Protein AF-X1TUK0-F1 (afdb_monomer_lite)

Structure (mmCIF, N/CA/C/O backbone):
data_AF-X1TUK0-F1
#
_entry.id   AF-X1TUK0-F1
#
loop_
_atom_site.group_PDB
_atom_site.id
_atom_site.type_symbol
_atom_site.label_atom_id
_atom_site.label_alt_id
_atom_site.label_comp_id
_atom_site.label_asym_id
_atom_site.label_entity_id
_atom_site.label_seq_id
_atom_site.pdbx_PDB_ins_code
_atom_site.Cartn_x
_atom_site.Cartn_y
_atom_site.Cartn_z
_atom_site.occupancy
_atom_site.B_iso_or_equiv
_atom_site.auth_seq_id
_atom_site.auth_comp_id
_atom_site.auth_asym_id
_atom_site.auth_atom_id
_atom_site.pdbx_PDB_model_num
ATOM 1 N N . MET A 1 1 ? 1.455 -8.531 -1.823 1.00 64.25 1 MET A N 1
ATOM 2 C CA . MET A 1 1 ? 1.957 -8.152 -0.478 1.00 64.25 1 MET A CA 1
ATOM 3 C C . MET A 1 1 ? 1.129 -7.025 0.136 1.00 64.25 1 MET A C 1
ATOM 5 O O . MET A 1 1 ? 0.635 -7.210 1.237 1.00 64.25 1 MET A O 1
ATOM 9 N N . ILE A 1 2 ? 0.909 -5.907 -0.574 1.00 74.25 2 ILE A N 1
ATOM 10 C CA . ILE A 1 2 ? 0.074 -4.784 -0.094 1.00 74.25 2 ILE A CA 1
ATOM 11 C C . ILE A 1 2 ? -1.385 -5.204 0.172 1.00 74.25 2 ILE A C 1
ATOM 13 O O . ILE A 1 2 ? -1.965 -4.817 1.179 1.00 74.25 2 ILE A O 1
ATOM 17 N N . GLU A 1 3 ? -1.948 -6.078 -0.665 1.00 79.56 3 GLU A N 1
ATOM 18 C CA . GLU A 1 3 ? -3.325 -6.585 -0.525 1.00 79.56 3 GLU A CA 1
ATOM 19 C C . GLU A 1 3 ? -3.571 -7.439 0.733 1.00 79.56 3 GLU A C 1
ATOM 21 O O . GLU A 1 3 ? -4.713 -7.620 1.150 1.00 79.56 3 GLU A O 1
ATOM 26 N N . GLU A 1 4 ? -2.515 -7.968 1.360 1.00 86.50 4 GLU A N 1
ATOM 27 C CA . GLU A 1 4 ? -2.638 -8.756 2.592 1.00 86.50 4 GLU A CA 1
ATOM 28 C C . GLU A 1 4 ? -2.616 -7.892 3.855 1.00 86.50 4 GLU A C 1
ATOM 30 O O . GLU A 1 4 ? -2.945 -8.390 4.933 1.00 86.50 4 GLU A O 1
ATOM 35 N N . ILE A 1 5 ? -2.238 -6.611 3.744 1.00 88.69 5 ILE A N 1
ATOM 36 C CA . ILE A 1 5 ? -2.089 -5.710 4.894 1.00 88.69 5 ILE A CA 1
ATOM 37 C C . ILE A 1 5 ? -3.389 -5.639 5.709 1.00 88.69 5 ILE A C 1
ATOM 39 O O . ILE A 1 5 ? -3.316 -5.847 6.924 1.00 88.69 5 ILE A O 1
ATOM 43 N N . PRO A 1 6 ? -4.582 -5.428 5.112 1.00 90.62 6 PRO A N 1
ATOM 44 C CA . PRO A 1 6 ? -5.822 -5.410 5.881 1.00 90.62 6 PRO A CA 1
ATOM 45 C C . PRO A 1 6 ? -6.122 -6.743 6.569 1.00 90.62 6 PRO A C 1
ATOM 47 O O . PRO A 1 6 ? -6.513 -6.744 7.731 1.00 90.62 6 PRO A O 1
ATOM 50 N N . LYS A 1 7 ? -5.886 -7.880 5.899 1.00 90.38 7 LYS A N 1
ATOM 51 C CA . LYS A 1 7 ? -6.141 -9.214 6.473 1.00 90.38 7 LYS A CA 1
ATOM 52 C C . LYS A 1 7 ? -5.277 -9.469 7.707 1.00 90.38 7 LYS A C 1
ATOM 54 O O . LYS A 1 7 ? -5.806 -9.766 8.772 1.00 90.38 7 LYS A O 1
ATOM 59 N N . LYS A 1 8 ? -3.964 -9.243 7.594 1.00 89.81 8 LYS A N 1
ATOM 60 C CA . LYS A 1 8 ? -3.032 -9.386 8.726 1.00 89.81 8 LYS A CA 1
ATOM 61 C C . LYS A 1 8 ? -3.329 -8.393 9.840 1.00 89.81 8 LYS A C 1
ATOM 63 O O . LYS A 1 8 ? -3.180 -8.722 11.008 1.00 89.81 8 LYS A O 1
ATOM 68 N N . THR A 1 9 ? -3.769 -7.184 9.493 1.00 88.88 9 THR A N 1
ATOM 69 C CA . THR A 1 9 ? -4.190 -6.192 10.491 1.00 88.88 9 THR A CA 1
ATOM 70 C C . THR A 1 9 ? -5.389 -6.704 11.281 1.00 88.88 9 THR A C 1
ATOM 72 O O . THR A 1 9 ? -5.371 -6.622 12.505 1.00 88.88 9 THR A O 1
ATOM 75 N N . VAL A 1 10 ? -6.399 -7.264 10.608 1.00 90.75 10 VAL A N 1
ATOM 76 C CA . VAL A 1 10 ? -7.576 -7.856 11.260 1.00 90.75 10 VAL A CA 1
ATOM 77 C C . VAL A 1 10 ? -7.173 -8.976 12.214 1.00 90.75 10 VAL A C 1
ATOM 79 O O . VAL A 1 10 ? -7.577 -8.950 13.371 1.00 90.75 10 VAL A O 1
ATOM 82 N N . GLU A 1 11 ? -6.309 -9.890 11.770 1.00 89.69 11 GLU A N 1
ATOM 83 C CA . GLU A 1 11 ? -5.800 -10.996 12.594 1.00 89.69 11 GLU A CA 1
ATOM 84 C C . GLU A 1 11 ? -5.007 -10.509 13.818 1.00 89.69 11 GLU A C 1
ATOM 86 O O . GLU A 1 11 ? -5.214 -10.995 14.926 1.00 89.69 11 GLU A O 1
ATOM 91 N N . LEU A 1 12 ? -4.121 -9.524 13.639 1.00 88.06 12 LEU A N 1
ATOM 92 C CA . LEU A 1 12 ? -3.269 -8.992 14.710 1.00 88.06 12 LEU A CA 1
ATOM 93 C C . LEU A 1 12 ? -4.029 -8.148 15.737 1.00 88.06 12 LEU A C 1
ATOM 95 O O . LEU A 1 12 ? -3.571 -8.003 16.868 1.00 88.06 12 LEU A O 1
ATOM 99 N N . THR A 1 13 ? -5.146 -7.544 15.335 1.00 86.62 13 THR A N 1
ATOM 100 C CA . THR A 1 13 ? -5.918 -6.617 16.178 1.00 86.62 13 THR A CA 1
ATOM 101 C C . THR A 1 13 ? -7.245 -7.193 16.669 1.00 86.62 13 THR A C 1
ATOM 103 O O . THR A 1 13 ? -7.957 -6.480 17.371 1.00 86.62 13 THR A O 1
ATOM 106 N N . ASP A 1 14 ? -7.586 -8.434 16.290 1.00 88.25 14 ASP A N 1
ATOM 107 C CA . ASP A 1 14 ? -8.913 -9.055 16.479 1.00 88.25 14 ASP A CA 1
ATOM 108 C C . ASP A 1 14 ? -10.060 -8.075 16.160 1.00 88.25 14 ASP A C 1
ATOM 110 O O . ASP A 1 14 ? -11.014 -7.894 16.918 1.00 88.25 14 ASP A O 1
ATOM 114 N N . SER A 1 15 ? -9.931 -7.352 15.045 1.00 89.62 15 SER A N 1
ATOM 115 C CA . SER A 1 15 ? -10.868 -6.296 14.655 1.00 89.62 15 SER A CA 1
ATOM 116 C C . SER A 1 15 ? -11.964 -6.812 13.717 1.00 89.62 15 SER A C 1
ATOM 118 O O . SER A 1 15 ? -11.873 -7.901 13.159 1.00 89.62 15 SER A O 1
ATOM 120 N N . ARG A 1 16 ? -13.045 -6.040 13.535 1.00 90.19 16 ARG A N 1
ATOM 121 C CA . ARG A 1 16 ? -14.141 -6.413 12.617 1.00 90.19 16 ARG A CA 1
ATOM 122 C C . ARG A 1 16 ? -13.742 -6.257 11.148 1.00 90.19 16 ARG A C 1
ATOM 124 O O . ARG A 1 16 ? -14.330 -6.890 10.278 1.00 90.19 16 ARG A O 1
ATOM 131 N N . GLY A 1 17 ? -12.770 -5.397 10.861 1.00 91.00 17 GLY A N 1
ATOM 132 C CA . GLY A 1 17 ? -12.303 -5.155 9.504 1.00 91.00 17 GLY A CA 1
ATOM 133 C C . GLY A 1 17 ? -11.189 -4.122 9.429 1.00 91.00 17 GLY A C 1
ATOM 134 O O . GLY A 1 17 ? -10.911 -3.409 10.392 1.00 91.00 17 GLY A O 1
ATOM 135 N N . ALA A 1 18 ? -10.552 -4.027 8.269 1.00 90.62 18 ALA A N 1
ATOM 136 C CA . ALA A 1 18 ? -9.508 -3.052 7.994 1.00 90.62 18 ALA A CA 1
ATOM 137 C C . ALA A 1 18 ? -9.572 -2.576 6.540 1.00 90.62 18 ALA A C 1
ATOM 139 O O . ALA A 1 18 ? -9.986 -3.305 5.637 1.00 90.62 18 ALA A O 1
ATOM 140 N N . ILE A 1 19 ? -9.154 -1.334 6.319 1.00 91.00 19 ILE A N 1
ATOM 141 C CA . ILE A 1 19 ? -9.185 -0.645 5.030 1.00 91.00 19 ILE A CA 1
ATOM 142 C C . ILE A 1 19 ? -7.837 0.044 4.857 1.00 91.00 19 ILE A C 1
ATOM 144 O O . ILE A 1 19 ? -7.438 0.854 5.696 1.00 91.00 19 ILE A O 1
ATOM 148 N N . LEU A 1 20 ? -7.146 -0.261 3.763 1.00 91.12 20 LEU A N 1
ATOM 149 C CA . LEU A 1 20 ? -5.922 0.422 3.375 1.00 91.12 20 LEU A CA 1
ATOM 150 C C . LEU A 1 20 ? -6.241 1.471 2.313 1.00 91.12 20 LEU A C 1
ATOM 152 O O . LEU A 1 20 ? -6.696 1.139 1.217 1.00 91.12 20 LEU A O 1
ATOM 156 N N . ILE A 1 21 ? -5.966 2.727 2.642 1.00 89.75 21 ILE A N 1
ATOM 157 C CA . ILE A 1 21 ? -6.147 3.880 1.767 1.00 89.75 21 ILE A CA 1
ATOM 158 C C . ILE A 1 21 ? -4.763 4.410 1.419 1.00 89.75 21 ILE A C 1
ATOM 160 O O . ILE A 1 21 ? -3.996 4.720 2.329 1.00 89.75 21 ILE A O 1
ATOM 164 N N . LEU A 1 22 ? -4.446 4.537 0.133 1.00 89.38 22 LEU A N 1
ATOM 165 C CA . LEU A 1 22 ? -3.146 5.025 -0.333 1.00 89.38 22 LEU A CA 1
ATOM 166 C C . LEU A 1 22 ? -3.306 6.258 -1.223 1.00 89.38 22 LEU A C 1
ATOM 168 O O . LEU A 1 22 ? -4.340 6.441 -1.868 1.00 89.38 22 LEU A O 1
ATOM 172 N N . LYS A 1 23 ? -2.278 7.108 -1.222 1.00 87.19 23 LYS A N 1
ATOM 173 C CA . LYS A 1 23 ? -2.150 8.254 -2.124 1.00 87.19 23 LYS A CA 1
ATOM 174 C C . LYS A 1 23 ? -1.805 7.768 -3.536 1.00 87.19 23 LYS A C 1
ATOM 176 O O . LYS A 1 23 ? -0.939 6.911 -3.707 1.00 87.19 23 LYS A O 1
ATOM 181 N N . GLU A 1 24 ? -2.459 8.321 -4.551 1.00 82.81 24 GLU A N 1
ATOM 182 C CA . GLU A 1 24 ? -2.158 8.018 -5.952 1.00 82.81 24 GLU A CA 1
ATOM 183 C C . GLU A 1 24 ? -0.987 8.867 -6.459 1.00 82.81 24 GLU A C 1
ATOM 185 O O . GLU A 1 24 ? -1.160 10.026 -6.857 1.00 82.81 24 GLU A O 1
ATOM 190 N N . GLY A 1 25 ? 0.209 8.273 -6.473 1.00 76.06 25 GLY A N 1
ATOM 191 C CA . GLY A 1 25 ? 1.429 8.934 -6.941 1.00 76.06 25 GLY A CA 1
ATOM 192 C C . GLY A 1 25 ? 1.659 10.272 -6.234 1.00 76.06 25 GLY A C 1
ATOM 193 O O . GLY A 1 25 ? 1.481 10.388 -5.024 1.00 76.06 25 GLY A O 1
ATOM 194 N N . ASP A 1 26 ? 2.000 11.305 -7.004 1.00 72.94 26 ASP A N 1
ATOM 195 C CA . ASP A 1 26 ? 2.227 12.651 -6.461 1.00 72.94 26 ASP A CA 1
ATOM 196 C C . ASP A 1 26 ? 0.931 13.483 -6.343 1.00 72.94 26 ASP A C 1
ATOM 198 O O . ASP A 1 26 ? 0.965 14.643 -5.929 1.00 72.94 26 ASP A O 1
ATOM 202 N N . SER A 1 27 ? -0.232 12.915 -6.687 1.00 74.31 27 SER A N 1
ATOM 203 C CA . SER A 1 27 ? -1.515 13.625 -6.663 1.00 74.31 27 SER A CA 1
ATOM 204 C C . SER A 1 27 ? -2.167 13.600 -5.280 1.00 74.31 27 SER A C 1
ATOM 206 O O . SER A 1 27 ? -2.081 12.608 -4.570 1.00 74.31 27 SER A O 1
ATOM 208 N N . GLU A 1 28 ? -2.903 14.648 -4.901 1.00 73.81 28 GLU A N 1
ATOM 209 C CA . GLU A 1 28 ? -3.694 14.708 -3.650 1.00 73.81 28 GLU A CA 1
ATOM 210 C C . GLU A 1 28 ? -4.964 13.824 -3.685 1.00 73.81 28 GLU A C 1
ATOM 212 O O . GLU A 1 28 ? -5.987 14.133 -3.071 1.00 73.81 28 GLU A O 1
ATOM 217 N N . LYS A 1 29 ? -4.933 12.730 -4.450 1.00 81.94 29 LYS A N 1
ATOM 218 C CA . LYS A 1 29 ? -6.021 11.759 -4.548 1.00 81.94 29 LYS A CA 1
ATOM 219 C C . LYS A 1 29 ? -5.693 10.543 -3.704 1.00 81.94 29 LYS A C 1
ATOM 221 O O . LYS A 1 29 ? -4.570 10.051 -3.718 1.00 81.94 29 LYS A O 1
ATOM 226 N N . TYR A 1 30 ? -6.704 10.052 -3.003 1.00 85.12 30 TYR A N 1
ATOM 227 C CA . TYR A 1 30 ? -6.613 8.857 -2.184 1.00 85.12 30 TYR A CA 1
ATOM 228 C C . TYR A 1 30 ? -7.628 7.836 -2.671 1.00 85.12 30 TYR A C 1
ATOM 230 O O . TYR A 1 30 ? -8.785 8.185 -2.920 1.00 85.12 30 TYR A O 1
ATOM 238 N N . THR A 1 31 ? -7.209 6.583 -2.772 1.00 88.25 31 THR A N 1
ATOM 239 C CA . THR A 1 31 ? -8.075 5.473 -3.168 1.00 88.25 31 THR A CA 1
ATOM 240 C C . THR A 1 31 ? -7.960 4.328 -2.184 1.00 88.25 31 THR A C 1
ATOM 242 O O . THR A 1 31 ? -6.949 4.147 -1.495 1.00 88.25 31 THR A O 1
ATOM 245 N N . ILE A 1 32 ? -9.040 3.561 -2.079 1.00 87.69 32 ILE A N 1
ATOM 246 C CA . ILE A 1 32 ? -9.030 2.323 -1.312 1.00 87.69 32 ILE A CA 1
ATOM 247 C C . ILE A 1 32 ? -8.240 1.297 -2.111 1.00 87.69 32 ILE A C 1
ATOM 249 O O . ILE A 1 32 ? -8.659 0.882 -3.187 1.00 87.69 32 ILE A O 1
ATOM 253 N N . HIS A 1 33 ? -7.098 0.879 -1.584 1.00 88.44 33 HIS A N 1
ATOM 254 C CA . HIS A 1 33 ? -6.251 -0.093 -2.262 1.00 88.44 33 HIS A CA 1
ATOM 255 C C . HIS A 1 33 ? -6.644 -1.529 -1.902 1.00 88.44 33 HIS A C 1
ATOM 257 O O . HIS A 1 33 ? -6.555 -2.431 -2.729 1.00 88.44 33 HIS A O 1
ATOM 263 N N . SER A 1 34 ? -7.039 -1.778 -0.652 1.00 90.06 34 SER A N 1
ATOM 264 C CA . SER A 1 34 ? -7.467 -3.110 -0.211 1.00 90.06 34 SER A CA 1
ATOM 265 C C . SER A 1 34 ? -8.313 -3.048 1.056 1.00 90.06 34 SER A C 1
ATOM 267 O O . SER A 1 34 ? -8.240 -2.089 1.829 1.00 90.06 34 SER A O 1
ATOM 269 N N . THR A 1 35 ? -9.120 -4.086 1.264 1.00 91.25 35 THR A N 1
ATOM 270 C CA . THR A 1 35 ? -10.063 -4.200 2.380 1.00 91.25 35 THR A CA 1
ATOM 271 C C . THR A 1 35 ? -10.083 -5.625 2.938 1.00 91.25 35 THR A C 1
ATOM 273 O O . THR A 1 35 ? -9.739 -6.585 2.244 1.00 91.25 35 THR A O 1
ATOM 276 N N . ALA A 1 36 ? -10.458 -5.774 4.208 1.00 92.31 36 ALA A N 1
ATOM 277 C CA . ALA A 1 36 ? -10.720 -7.063 4.846 1.00 92.31 36 ALA A CA 1
ATOM 278 C C . ALA A 1 36 ? -11.802 -6.931 5.927 1.00 92.31 36 ALA A C 1
ATOM 280 O O . ALA A 1 36 ? -11.894 -5.892 6.581 1.00 92.31 36 ALA A O 1
ATOM 281 N N . GLY A 1 37 ? -12.570 -8.001 6.145 1.00 88.81 37 GLY A N 1
ATOM 282 C CA . GLY A 1 37 ? -13.636 -8.057 7.152 1.00 88.81 37 GLY A CA 1
ATOM 283 C C . GLY A 1 37 ? -14.925 -7.339 6.738 1.00 88.81 37 GLY A C 1
ATOM 284 O O . GLY A 1 37 ? -15.190 -7.159 5.549 1.00 88.81 37 GLY A O 1
ATOM 285 N N . ASP A 1 38 ? -15.714 -6.924 7.728 1.00 85.81 38 ASP A N 1
ATOM 286 C CA . ASP A 1 38 ? -17.069 -6.372 7.564 1.00 85.81 38 ASP A CA 1
ATOM 287 C C . ASP A 1 38 ? -17.055 -4.874 7.216 1.00 85.81 38 ASP A C 1
ATOM 289 O O . ASP A 1 38 ? -17.610 -4.027 7.921 1.00 85.81 38 ASP A O 1
ATOM 293 N N . VAL A 1 39 ? -16.378 -4.521 6.125 1.00 83.50 39 VAL A N 1
ATOM 294 C CA . VAL A 1 39 ? -16.242 -3.136 5.660 1.00 83.50 39 VAL A CA 1
ATOM 295 C C . VAL A 1 39 ? -17.050 -2.910 4.384 1.00 83.50 39 VAL A C 1
ATOM 297 O O . VAL A 1 39 ? -16.902 -3.621 3.396 1.00 83.50 39 VAL A O 1
ATOM 300 N N . ALA A 1 40 ? -17.918 -1.897 4.398 1.00 81.12 40 ALA A N 1
ATOM 301 C CA . ALA A 1 40 ? -18.845 -1.580 3.305 1.00 81.12 40 ALA A CA 1
ATOM 302 C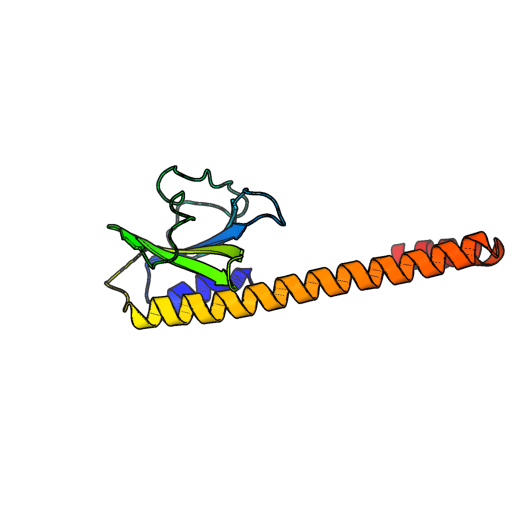 C . ALA A 1 40 ? -18.208 -0.685 2.223 1.00 81.12 40 ALA A C 1
ATOM 304 O O . ALA A 1 40 ? -18.797 0.312 1.807 1.00 81.12 40 ALA A O 1
ATOM 305 N N . VAL A 1 41 ? -16.975 -0.998 1.826 1.00 82.38 41 VAL A N 1
ATOM 306 C CA . VAL A 1 41 ? -16.207 -0.256 0.819 1.00 82.38 41 VAL A CA 1
ATOM 307 C C . VAL A 1 41 ? -15.379 -1.212 -0.033 1.00 82.38 41 VAL A C 1
ATOM 309 O O . VAL A 1 41 ? -14.986 -2.282 0.442 1.00 82.38 41 VAL A O 1
ATOM 312 N N . PHE A 1 42 ? -15.092 -0.826 -1.276 1.00 82.88 42 PHE A N 1
ATOM 313 C CA . PHE A 1 42 ? -14.429 -1.691 -2.247 1.00 82.88 42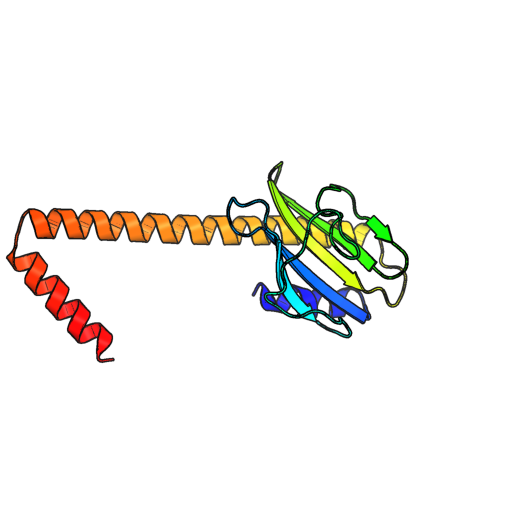 PHE A CA 1
ATOM 314 C C . PHE A 1 42 ? -13.094 -1.107 -2.732 1.00 82.88 42 PHE A C 1
ATOM 316 O O . PHE A 1 42 ? -12.929 0.114 -2.800 1.00 82.88 42 PHE A O 1
ATOM 323 N N . PRO A 1 43 ? -12.114 -1.965 -3.078 1.00 85.75 43 PRO A N 1
ATOM 324 C CA . PRO A 1 43 ? -10.899 -1.520 -3.747 1.00 85.75 43 PRO A CA 1
ATOM 325 C C . PRO A 1 43 ? -11.215 -0.724 -5.022 1.00 85.75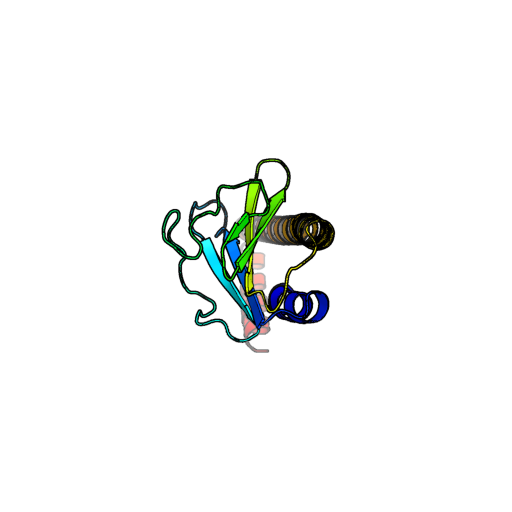 43 PRO A C 1
ATOM 327 O O . PRO A 1 43 ? -12.044 -1.142 -5.828 1.00 85.75 43 PRO A O 1
ATOM 330 N N . GLY A 1 44 ? -10.543 0.411 -5.201 1.00 82.94 44 GLY A N 1
ATOM 331 C CA . GLY A 1 44 ? -10.764 1.355 -6.299 1.00 82.94 44 GLY A CA 1
ATOM 332 C C . GLY A 1 44 ? -11.714 2.510 -5.968 1.00 82.94 44 GLY A C 1
ATOM 333 O O . GLY A 1 44 ? -11.746 3.486 -6.717 1.00 82.94 44 GLY A O 1
ATOM 334 N N . ASP A 1 45 ? -12.440 2.458 -4.846 1.00 82.88 45 ASP A N 1
ATOM 335 C CA . ASP A 1 45 ? -13.309 3.566 -4.444 1.00 82.88 45 ASP A CA 1
ATOM 336 C C . ASP A 1 45 ? -12.474 4.827 -4.120 1.00 82.88 45 ASP A C 1
ATOM 338 O O . ASP A 1 45 ? -11.508 4.757 -3.343 1.00 82.88 45 ASP A O 1
ATOM 342 N N . PRO A 1 46 ? -12.826 6.002 -4.680 1.00 80.69 46 PRO A N 1
ATOM 343 C CA . PRO A 1 46 ? -12.128 7.247 -4.398 1.00 80.69 46 PRO A CA 1
ATOM 344 C C . PRO A 1 46 ? -12.522 7.813 -3.031 1.00 80.69 46 PRO A C 1
ATOM 346 O O . PRO A 1 46 ? -13.699 7.892 -2.673 1.00 80.69 46 PRO A O 1
ATOM 349 N N . ILE A 1 47 ? -11.535 8.307 -2.288 1.00 77.12 47 ILE A N 1
ATOM 350 C CA . ILE A 1 47 ? -11.736 8.967 -0.999 1.00 77.12 47 ILE A CA 1
ATOM 351 C C . ILE A 1 47 ? -11.648 10.480 -1.198 1.00 77.12 47 ILE A C 1
ATOM 353 O O . ILE A 1 47 ? -10.632 11.020 -1.631 1.00 77.12 47 ILE A O 1
ATOM 357 N N . THR A 1 48 ? -12.717 11.196 -0.841 1.00 66.25 48 THR A N 1
ATOM 358 C CA . THR A 1 48 ? -12.687 12.664 -0.798 1.00 66.25 48 THR A CA 1
ATOM 359 C C . THR A 1 48 ? -12.150 13.135 0.554 1.00 66.25 48 THR A C 1
ATOM 361 O O . THR A 1 48 ? -12.740 12.854 1.602 1.00 66.25 48 THR A O 1
ATOM 364 N N . ILE A 1 49 ? -11.049 13.887 0.532 1.00 62.06 49 ILE A N 1
ATOM 365 C CA . ILE A 1 49 ? -10.477 14.535 1.719 1.00 62.06 49 ILE A CA 1
ATOM 366 C C . ILE A 1 49 ? -11.555 15.427 2.371 1.00 62.06 49 ILE A C 1
ATOM 368 O O . ILE A 1 49 ? -12.343 16.075 1.686 1.00 62.06 49 ILE A O 1
ATOM 372 N N . ASN A 1 50 ? -11.621 15.434 3.702 1.00 59.53 50 ASN A N 1
ATOM 373 C CA . ASN A 1 50 ? -12.604 16.127 4.548 1.00 59.53 50 ASN A CA 1
ATOM 374 C C . ASN A 1 50 ? -14.058 15.611 4.510 1.00 59.53 50 ASN A C 1
ATOM 376 O O . ASN A 1 50 ? -14.925 16.206 5.154 1.00 59.53 50 ASN A O 1
ATOM 380 N N . LYS A 1 51 ? -14.349 14.480 3.852 1.00 57.31 51 LYS A N 1
ATOM 381 C CA . LYS A 1 51 ? -15.641 13.778 3.989 1.00 57.31 51 LYS A CA 1
ATOM 382 C C . LYS A 1 51 ? -15.539 12.580 4.934 1.00 57.31 51 LYS A C 1
ATOM 384 O O . LYS A 1 51 ? -14.639 11.756 4.813 1.00 57.31 51 LYS A O 1
ATOM 389 N N . LYS A 1 52 ? -16.487 12.446 5.867 1.00 48.75 52 LYS A N 1
ATOM 390 C CA . LYS A 1 52 ? -16.642 11.216 6.667 1.00 48.75 52 LYS A CA 1
ATOM 391 C C . LYS A 1 52 ? -16.923 10.013 5.741 1.00 48.75 52 LYS A C 1
ATOM 393 O O . LYS A 1 52 ? -17.606 10.214 4.737 1.00 48.75 52 LYS A O 1
ATOM 398 N N . PRO A 1 53 ? -16.466 8.791 6.081 1.00 52.88 53 PRO A N 1
ATOM 399 C CA . PRO A 1 53 ? -15.724 8.420 7.297 1.00 52.88 53 PRO A CA 1
ATOM 400 C C . PRO A 1 53 ? -14.221 8.742 7.241 1.00 52.88 53 PRO A C 1
ATOM 402 O O . PRO A 1 53 ? -13.629 9.054 8.268 1.00 52.88 53 PRO A O 1
ATOM 405 N N . PHE A 1 54 ? -13.622 8.733 6.049 1.00 55.00 54 PHE A N 1
ATOM 406 C CA . PHE A 1 54 ? -12.174 8.558 5.871 1.00 55.00 54 PHE A CA 1
ATOM 407 C C . PHE A 1 54 ? -11.379 9.833 5.558 1.00 55.00 54 PHE A C 1
ATOM 409 O O . PHE A 1 54 ? -10.156 9.802 5.525 1.00 55.00 54 PHE A O 1
ATOM 416 N N . GLY A 1 55 ? -12.038 10.972 5.346 1.00 50.50 55 GLY A N 1
ATOM 417 C CA . GLY A 1 55 ? -11.420 12.214 4.875 1.00 50.50 55 GLY A CA 1
ATOM 418 C C . GLY A 1 55 ? -10.516 12.952 5.872 1.00 50.50 55 GLY A C 1
ATOM 419 O O . GLY A 1 55 ? -10.116 14.074 5.588 1.00 50.50 55 GLY A O 1
ATOM 420 N N . LEU A 1 56 ? -10.168 12.374 7.023 1.00 54.97 56 LEU A N 1
ATOM 421 C CA . LEU A 1 56 ? -9.289 12.992 8.034 1.00 54.97 56 LEU A CA 1
ATOM 422 C C . LEU A 1 56 ? -7.809 12.620 7.823 1.00 54.97 56 LEU A C 1
ATOM 424 O O . LEU A 1 56 ? -7.068 12.409 8.778 1.00 54.97 56 LEU A O 1
ATOM 428 N N . ILE A 1 57 ? -7.384 12.541 6.561 1.00 52.75 57 ILE A N 1
ATOM 429 C CA . ILE A 1 57 ? -6.084 12.004 6.111 1.00 52.75 57 ILE A CA 1
ATOM 430 C C . ILE A 1 57 ? -4.889 12.898 6.505 1.00 52.75 57 ILE A C 1
ATOM 432 O O . ILE A 1 57 ? -3.737 12.493 6.419 1.00 52.75 57 ILE A O 1
ATOM 436 N N . HIS A 1 58 ? -5.153 14.108 7.001 1.00 50.72 58 HIS A N 1
ATOM 437 C CA . HIS A 1 58 ? -4.118 15.075 7.371 1.00 50.72 58 HIS A CA 1
ATOM 438 C C . HIS A 1 58 ? -3.697 15.035 8.847 1.00 50.72 58 HIS A C 1
ATOM 440 O O . HIS A 1 58 ? -2.802 15.784 9.241 1.00 50.72 58 HIS A O 1
ATOM 446 N N . ASN A 1 59 ? -4.297 14.177 9.678 1.00 50.94 59 ASN A N 1
ATOM 447 C CA . ASN A 1 59 ? -3.859 14.059 11.066 1.00 50.94 59 ASN A CA 1
ATOM 448 C C . ASN A 1 59 ? -2.676 13.094 11.178 1.00 50.94 59 ASN A C 1
ATOM 450 O O . ASN A 1 59 ? -2.823 11.890 11.001 1.00 50.94 59 ASN A O 1
ATOM 454 N N . LYS A 1 60 ? -1.508 13.635 11.550 1.00 52.50 60 LYS A N 1
ATOM 455 C CA . LYS A 1 60 ? -0.286 12.877 11.883 1.00 52.50 60 LYS A CA 1
ATOM 456 C C . LYS A 1 60 ? -0.414 12.019 13.153 1.00 52.50 60 LYS A C 1
ATOM 458 O O . LYS A 1 60 ? 0.546 11.375 13.560 1.00 52.50 60 LYS A O 1
ATOM 463 N N . GLU A 1 61 ? -1.578 12.018 13.793 1.00 52.78 61 GLU A N 1
ATOM 464 C CA . GLU A 1 61 ? -1.836 11.293 15.031 1.00 52.78 61 GLU A CA 1
ATOM 465 C C . GLU A 1 61 ? -2.910 10.231 14.825 1.00 52.78 61 GLU A C 1
ATOM 467 O O . GLU A 1 61 ? -3.892 10.454 14.112 1.00 52.78 61 GLU A O 1
ATOM 472 N N . THR A 1 62 ? -2.742 9.091 15.499 1.00 55.09 62 THR A N 1
ATOM 473 C CA . THR A 1 62 ? -3.757 8.042 15.540 1.00 55.09 62 THR A CA 1
ATOM 474 C C . THR A 1 62 ? -5.056 8.603 16.111 1.00 55.09 62 THR A C 1
ATOM 476 O O . THR A 1 62 ? -5.124 8.949 17.292 1.00 55.09 62 THR A O 1
ATOM 479 N N . LEU A 1 63 ? -6.100 8.676 15.288 1.00 57.91 63 LEU A N 1
ATOM 480 C CA . LEU A 1 63 ? -7.425 9.110 15.721 1.00 57.91 63 LEU A CA 1
ATOM 481 C C . LEU A 1 63 ? -8.297 7.892 16.011 1.00 57.91 63 LEU A C 1
ATOM 483 O O . LEU A 1 63 ? -8.483 7.026 15.163 1.00 57.91 63 LEU A O 1
ATOM 487 N N . SER A 1 64 ? -8.890 7.861 17.197 1.00 54.03 64 SER A N 1
ATOM 488 C CA . SER A 1 64 ? -9.913 6.891 17.581 1.00 54.03 64 SER A CA 1
ATOM 489 C C . SER A 1 64 ? -11.269 7.602 17.532 1.00 54.03 64 SER A C 1
ATOM 491 O O . SER A 1 64 ? -11.521 8.484 18.350 1.00 54.03 64 SER A O 1
ATOM 493 N N . LYS A 1 65 ? -12.133 7.287 16.556 1.00 59.69 65 LYS A N 1
ATOM 494 C CA . LYS A 1 65 ? -13.514 7.812 16.488 1.00 59.69 65 LYS A CA 1
ATOM 495 C C . LYS A 1 65 ? -14.494 6.655 16.497 1.00 59.69 65 LYS A C 1
ATOM 497 O O . LYS A 1 65 ? -14.400 5.839 15.595 1.00 59.69 65 LYS A O 1
ATOM 502 N N . GLU A 1 66 ? -15.395 6.633 17.483 1.00 63.50 66 GLU A N 1
ATOM 503 C CA . GLU A 1 66 ? -16.497 5.674 17.709 1.00 63.50 66 GLU A CA 1
ATOM 504 C C . GLU A 1 66 ? -16.176 4.243 17.225 1.00 63.50 66 GLU A C 1
ATOM 506 O O . GLU A 1 66 ? -15.638 3.468 18.015 1.00 63.50 66 GLU A O 1
ATOM 511 N N . ASP A 1 67 ? -16.352 3.919 15.942 1.00 78.25 67 ASP A N 1
ATOM 512 C CA . ASP A 1 67 ? -16.098 2.580 15.387 1.00 78.25 67 ASP A CA 1
ATOM 513 C C . ASP A 1 67 ? -14.713 2.328 14.754 1.00 78.25 67 ASP A C 1
ATOM 515 O O . ASP A 1 67 ? -14.346 1.171 14.566 1.00 78.25 67 ASP A O 1
ATOM 519 N N . TYR A 1 68 ? -13.921 3.355 14.427 1.00 81.69 68 TYR A N 1
ATOM 520 C CA . TYR A 1 68 ? -12.659 3.209 13.686 1.00 81.69 68 TYR A CA 1
ATOM 521 C C . TYR A 1 68 ? -11.433 3.744 14.440 1.00 81.69 68 TYR A C 1
ATOM 523 O O . TYR A 1 68 ? -11.480 4.787 15.101 1.00 81.69 68 TYR A O 1
ATOM 531 N N . VAL A 1 69 ? -10.308 3.039 14.301 1.00 85.50 69 VAL A N 1
ATOM 532 C CA . VAL A 1 69 ? -8.960 3.566 14.559 1.00 85.50 69 VAL A CA 1
ATOM 533 C C . VAL A 1 69 ? -8.326 3.940 13.227 1.00 85.50 69 VAL A C 1
ATOM 535 O O . VAL A 1 69 ? -8.257 3.112 12.324 1.00 85.50 69 VAL A O 1
ATOM 538 N N . TYR A 1 70 ? -7.834 5.168 13.114 1.00 84.94 70 TYR A N 1
ATOM 539 C CA . TYR A 1 70 ? -7.094 5.638 11.949 1.00 84.94 70 TYR A CA 1
ATOM 540 C C . TYR A 1 70 ? -5.608 5.665 12.272 1.00 84.94 70 TYR A C 1
ATOM 542 O O . TYR A 1 70 ? -5.180 6.433 13.128 1.00 84.94 70 TYR A O 1
ATOM 550 N N . CYS A 1 71 ? -4.836 4.850 11.570 1.00 86.44 71 CYS A N 1
ATOM 551 C CA . CYS A 1 71 ? -3.386 4.794 11.644 1.00 86.44 71 CYS A CA 1
ATOM 552 C C . CYS A 1 71 ? -2.820 5.562 10.438 1.00 86.44 71 CYS A C 1
ATOM 554 O O . CYS A 1 71 ? -2.886 5.045 9.318 1.00 86.44 71 CYS A O 1
ATOM 556 N N . PRO A 1 72 ? -2.308 6.793 10.617 1.00 86.75 72 PRO A N 1
ATOM 557 C CA . PRO A 1 72 ? -1.713 7.538 9.513 1.00 86.75 72 PRO A CA 1
ATOM 558 C C . PRO A 1 72 ? -0.479 6.803 8.986 1.00 86.75 72 PRO A C 1
ATOM 560 O O . PRO A 1 72 ? 0.275 6.220 9.764 1.00 86.75 72 PRO A O 1
ATOM 563 N N . LEU A 1 73 ? -0.279 6.816 7.671 1.00 89.56 73 LEU A N 1
ATOM 564 C CA . LEU A 1 73 ? 0.886 6.226 7.021 1.00 89.56 73 LEU A CA 1
ATOM 565 C C . LEU A 1 73 ? 1.682 7.352 6.371 1.00 89.56 73 LEU A C 1
ATOM 567 O O . LEU A 1 73 ? 1.211 7.998 5.433 1.00 89.56 73 LEU A O 1
ATOM 571 N N . SER A 1 74 ? 2.871 7.622 6.894 1.00 86.88 74 SER A N 1
ATOM 572 C CA . SER A 1 74 ? 3.716 8.718 6.428 1.00 86.88 74 SER A CA 1
ATOM 573 C C . SER A 1 74 ? 5.182 8.414 6.668 1.00 86.88 74 SER A C 1
ATOM 575 O O . SER A 1 74 ? 5.538 7.891 7.725 1.00 86.88 74 SER A O 1
ATOM 577 N N . PHE A 1 75 ? 6.032 8.820 5.733 1.00 85.06 75 PHE A N 1
ATOM 578 C CA . PHE A 1 75 ? 7.478 8.740 5.883 1.00 85.06 75 PHE A CA 1
ATOM 579 C C . PHE A 1 75 ? 8.072 10.153 5.846 1.00 85.06 75 PHE A C 1
ATOM 581 O O . PHE A 1 75 ? 7.898 10.897 4.881 1.00 85.06 75 PHE A O 1
ATOM 588 N N . GLY A 1 76 ? 8.723 10.573 6.934 1.00 82.88 76 GLY A N 1
ATOM 589 C CA . GLY A 1 76 ? 9.179 11.956 7.095 1.00 82.88 76 GLY A CA 1
ATOM 590 C C . GLY A 1 76 ? 8.018 12.961 7.042 1.00 82.88 76 GLY A C 1
ATOM 591 O O . GLY A 1 76 ? 7.178 13.000 7.940 1.00 82.88 76 GLY A O 1
ATOM 592 N N . ASN A 1 77 ? 7.980 13.787 5.993 1.00 80.25 77 ASN A N 1
ATOM 593 C CA . ASN A 1 77 ? 6.899 14.751 5.737 1.00 80.25 77 ASN A CA 1
ATOM 594 C C . ASN A 1 77 ? 5.962 14.332 4.593 1.00 80.25 77 ASN A C 1
ATOM 596 O O . ASN A 1 77 ? 5.061 15.094 4.248 1.00 80.25 77 ASN A O 1
ATOM 600 N N . GLU A 1 78 ? 6.157 13.148 4.015 1.00 82.12 78 GLU A N 1
ATOM 601 C CA . GLU A 1 78 ? 5.368 12.652 2.891 1.00 82.12 78 GLU A CA 1
ATOM 602 C C . GLU A 1 78 ? 4.207 11.774 3.395 1.00 82.12 78 GLU A C 1
ATOM 604 O O . GLU A 1 78 ? 4.451 10.733 4.018 1.00 82.12 78 GLU A O 1
ATOM 609 N N . PRO A 1 79 ? 2.939 12.171 3.172 1.00 84.00 79 PRO A N 1
ATOM 610 C CA . PRO A 1 79 ? 1.792 11.334 3.494 1.00 84.00 79 PRO A CA 1
ATOM 611 C C . PRO A 1 79 ? 1.626 10.243 2.431 1.00 84.00 79 PRO A C 1
ATOM 613 O O . PRO A 1 79 ? 1.390 10.532 1.259 1.00 84.00 79 PRO A O 1
ATOM 616 N N . LEU A 1 80 ? 1.697 8.985 2.857 1.00 87.44 80 LEU A N 1
ATOM 617 C CA . LEU A 1 80 ? 1.528 7.815 1.993 1.00 87.44 80 LEU A CA 1
ATOM 618 C C . LEU A 1 80 ? 0.071 7.344 1.959 1.00 87.44 80 LEU A C 1
ATOM 620 O O . LEU A 1 80 ? -0.394 6.825 0.946 1.00 87.44 80 LEU A O 1
ATOM 624 N N . GLY A 1 81 ? -0.666 7.519 3.059 1.00 87.94 81 GLY A N 1
ATOM 625 C CA . GLY A 1 81 ? -2.022 6.997 3.177 1.00 87.94 81 GLY A CA 1
ATOM 626 C C . GLY A 1 81 ? -2.526 6.890 4.610 1.00 87.94 81 GLY A C 1
ATOM 627 O O . GLY A 1 81 ? -2.006 7.525 5.528 1.00 87.94 81 GLY A O 1
ATOM 628 N N . VAL A 1 82 ? -3.553 6.065 4.801 1.00 88.88 82 VAL A N 1
ATOM 629 C CA . VAL A 1 82 ? -4.148 5.757 6.106 1.00 88.88 82 VAL A CA 1
ATOM 630 C C . VAL A 1 82 ? -4.568 4.293 6.132 1.00 88.88 82 VAL A C 1
ATOM 632 O O . VAL A 1 82 ? -5.196 3.798 5.198 1.00 88.88 82 VAL A O 1
ATOM 635 N N . LEU A 1 83 ? -4.278 3.613 7.236 1.00 89.75 83 LEU A N 1
ATOM 636 C CA . LEU A 1 83 ? -4.895 2.338 7.575 1.00 89.75 83 LEU A CA 1
ATOM 637 C C . LEU A 1 83 ? -6.047 2.606 8.549 1.00 89.75 83 LEU A C 1
ATOM 639 O O . LEU A 1 83 ? -5.821 3.068 9.665 1.00 89.75 83 LEU A O 1
ATOM 643 N N . ALA A 1 84 ? -7.281 2.336 8.132 1.00 89.06 84 ALA A N 1
ATOM 644 C CA . ALA A 1 84 ? -8.456 2.444 8.989 1.00 89.06 84 ALA A CA 1
ATOM 645 C C . ALA A 1 84 ? -8.863 1.052 9.487 1.00 89.06 84 ALA A C 1
ATOM 647 O O . ALA A 1 84 ? -9.054 0.140 8.689 1.00 89.06 84 ALA A O 1
ATOM 648 N N . ILE A 1 85 ? -9.004 0.891 10.800 1.00 89.69 85 ILE A N 1
ATOM 649 C CA . ILE A 1 85 ? -9.321 -0.378 11.460 1.00 89.69 85 ILE A CA 1
ATOM 650 C C . ILE A 1 85 ? -10.694 -0.251 12.112 1.00 89.69 85 ILE A C 1
ATOM 652 O O . ILE A 1 85 ? -10.882 0.598 12.982 1.00 89.69 85 ILE A O 1
ATOM 656 N N . LEU A 1 86 ? -11.647 -1.082 11.699 1.00 88.56 86 LEU A N 1
ATOM 657 C CA . LEU A 1 86 ? -12.983 -1.165 12.280 1.00 88.56 86 LEU A CA 1
ATOM 658 C C . LEU A 1 86 ? -12.915 -1.966 13.583 1.00 88.56 86 LEU A C 1
ATOM 660 O O . LEU A 1 86 ? -12.781 -3.189 13.578 1.00 88.56 86 LEU A O 1
ATOM 664 N N . LYS A 1 87 ? -13.020 -1.278 14.715 1.00 86.69 87 LYS A N 1
ATOM 665 C CA . LYS A 1 87 ? -12.850 -1.861 16.046 1.00 86.69 87 LYS A CA 1
ATOM 666 C C . LYS A 1 87 ? -13.924 -2.892 16.353 1.00 86.69 87 LYS A C 1
ATOM 668 O O . LYS A 1 87 ? -15.105 -2.659 16.093 1.00 86.69 87 LYS A O 1
ATOM 673 N N . LYS A 1 88 ? -13.506 -3.995 16.962 1.00 85.38 88 LYS A N 1
ATOM 674 C CA . LYS A 1 88 ? -14.370 -4.906 17.724 1.00 85.38 88 LYS A CA 1
ATOM 675 C C . LYS A 1 88 ? -14.316 -4.544 19.210 1.00 85.38 88 LYS A C 1
ATOM 677 O O . LYS A 1 88 ? -15.353 -4.391 19.841 1.00 85.38 88 LYS A O 1
ATOM 682 N N . GLU A 1 89 ? -13.102 -4.310 19.704 1.00 83.00 89 GLU A N 1
ATOM 683 C CA . GLU A 1 89 ? -12.773 -3.853 21.056 1.00 83.00 89 GLU A CA 1
ATOM 684 C C . GLU A 1 89 ? -11.761 -2.692 20.997 1.00 83.00 89 GLU A C 1
ATOM 686 O O . GLU A 1 89 ? -11.359 -2.248 19.914 1.00 83.00 89 GLU A O 1
ATOM 691 N N . GLU A 1 90 ? -11.357 -2.162 22.155 1.00 82.00 90 GLU A N 1
ATOM 692 C CA . GLU A 1 90 ? -10.284 -1.168 22.217 1.00 82.00 90 GLU A CA 1
ATOM 693 C C . GLU A 1 90 ? -8.946 -1.773 21.779 1.00 82.00 90 GLU A C 1
ATOM 695 O O . GLU A 1 90 ? -8.471 -2.763 22.325 1.00 82.00 90 GLU A O 1
ATOM 700 N N . ILE A 1 91 ? -8.315 -1.138 20.792 1.00 85.56 91 ILE A N 1
ATOM 701 C CA . ILE A 1 91 ? -6.998 -1.530 20.292 1.00 85.56 91 ILE A CA 1
ATOM 702 C C . ILE A 1 91 ? -5.951 -0.665 20.994 1.00 85.56 91 ILE A C 1
ATOM 704 O O . ILE A 1 91 ? -6.084 0.562 21.019 1.00 85.56 91 ILE A O 1
ATOM 708 N N . SER A 1 92 ? -4.895 -1.287 21.533 1.00 85.94 92 SER A N 1
ATOM 709 C CA . SER A 1 92 ? -3.801 -0.559 22.189 1.00 85.94 92 SER A CA 1
ATOM 710 C C . SER A 1 92 ? -3.197 0.500 21.263 1.00 85.94 92 SER A C 1
ATOM 712 O O . SER A 1 92 ? -2.857 0.236 20.105 1.00 85.94 92 SER A O 1
ATOM 714 N N . ARG A 1 93 ? -2.998 1.704 21.809 1.00 83.44 93 ARG A N 1
ATOM 715 C CA . ARG A 1 93 ? -2.338 2.807 21.103 1.00 83.44 93 ARG A CA 1
ATOM 716 C C . ARG A 1 93 ? -0.933 2.417 20.646 1.00 83.44 93 ARG A C 1
ATOM 718 O O . ARG A 1 93 ? -0.567 2.731 19.517 1.00 83.44 93 ARG A O 1
ATOM 725 N N . GLU A 1 94 ? -0.180 1.704 21.476 1.00 87.00 94 GLU A N 1
ATOM 726 C CA . GLU A 1 94 ? 1.186 1.273 21.157 1.00 87.00 94 GLU A CA 1
ATOM 727 C C . GLU A 1 94 ? 1.191 0.363 19.927 1.00 87.00 94 GLU A C 1
ATOM 729 O O . GLU A 1 94 ? 1.942 0.605 18.986 1.00 87.00 94 GLU A O 1
ATOM 734 N N . LEU A 1 95 ? 0.266 -0.602 19.868 1.00 87.00 95 LEU A N 1
ATOM 735 C CA . LEU A 1 95 ? 0.118 -1.494 18.718 1.00 87.00 95 LEU A CA 1
ATOM 736 C C . LEU A 1 95 ? -0.198 -0.711 17.437 1.00 87.00 95 LEU A C 1
ATOM 738 O O . LEU A 1 95 ? 0.416 -0.942 16.397 1.00 87.00 95 LEU A O 1
ATOM 742 N N . THR A 1 96 ? -1.121 0.251 17.509 1.00 86.12 96 THR A N 1
ATOM 743 C CA . THR A 1 96 ? -1.500 1.070 16.343 1.00 86.12 96 THR A CA 1
ATOM 744 C C . THR A 1 96 ? -0.345 1.940 15.846 1.00 86.12 96 THR A C 1
ATOM 746 O O . THR A 1 96 ? -0.163 2.088 14.638 1.00 86.12 96 THR A O 1
ATOM 749 N N . GLN A 1 97 ? 0.474 2.465 16.762 1.00 86.69 97 GLN A N 1
ATOM 750 C CA . GLN A 1 97 ? 1.669 3.242 16.437 1.00 86.69 97 GLN A CA 1
ATOM 751 C C . GLN A 1 97 ? 2.754 2.364 15.813 1.00 86.69 97 GLN A C 1
ATOM 753 O O . GLN A 1 97 ? 3.332 2.746 14.798 1.00 86.69 97 GLN A O 1
ATOM 758 N N . THR A 1 98 ? 2.995 1.170 16.359 1.00 89.44 98 THR A N 1
ATOM 759 C CA . THR A 1 98 ? 3.942 0.206 15.787 1.00 89.44 98 THR A CA 1
ATOM 760 C C . THR A 1 98 ? 3.512 -0.242 14.390 1.00 89.44 98 THR A C 1
ATOM 762 O O . THR A 1 98 ? 4.341 -0.280 13.482 1.00 89.44 98 THR A O 1
ATOM 765 N N . LEU A 1 99 ? 2.221 -0.527 14.186 1.00 89.31 99 LEU A N 1
ATOM 766 C CA . LEU A 1 99 ? 1.673 -0.860 12.868 1.00 89.31 99 LEU A CA 1
ATOM 767 C C . LEU A 1 99 ? 1.863 0.295 11.882 1.00 89.31 99 LEU A C 1
ATOM 769 O O . LEU A 1 99 ? 2.403 0.085 10.801 1.00 89.31 99 LEU A O 1
ATOM 773 N N . SER A 1 100 ? 1.473 1.511 12.271 1.00 88.75 100 SER A N 1
ATOM 774 C CA . SER A 1 100 ? 1.644 2.720 11.459 1.00 88.75 100 SER A CA 1
ATOM 775 C C . SER A 1 100 ? 3.104 2.927 11.042 1.00 88.75 100 SER A C 1
ATOM 777 O O . SER A 1 100 ? 3.374 3.087 9.851 1.00 88.75 100 SER A O 1
ATOM 779 N N . ALA A 1 101 ? 4.053 2.857 11.981 1.00 87.75 101 ALA A N 1
ATOM 780 C CA . ALA A 1 101 ? 5.471 3.075 11.701 1.00 87.75 101 ALA A CA 1
ATOM 781 C C . ALA A 1 101 ? 6.052 2.011 10.754 1.00 87.75 101 ALA A C 1
ATOM 783 O O . ALA A 1 101 ? 6.664 2.350 9.741 1.00 87.75 101 ALA A O 1
ATOM 784 N N . ASN A 1 102 ? 5.811 0.727 11.041 1.00 90.56 102 ASN A N 1
ATOM 785 C CA . ASN A 1 102 ? 6.342 -0.374 10.233 1.00 90.56 102 ASN A CA 1
ATOM 786 C C . ASN A 1 102 ? 5.732 -0.408 8.826 1.00 90.56 102 ASN A C 1
ATOM 788 O O . ASN A 1 102 ? 6.442 -0.648 7.845 1.00 90.56 102 ASN A O 1
ATOM 792 N N . LEU A 1 103 ? 4.425 -0.149 8.713 1.00 90.38 103 LEU A N 1
ATOM 793 C CA . LEU A 1 103 ? 3.748 -0.082 7.420 1.00 90.38 103 LEU A CA 1
ATOM 794 C C . LEU A 1 103 ? 4.201 1.132 6.617 1.00 90.38 103 LEU A C 1
ATOM 796 O O . LEU A 1 103 ? 4.408 1.000 5.416 1.00 90.38 103 LEU A O 1
ATOM 800 N N . SER A 1 104 ? 4.405 2.282 7.263 1.00 90.50 104 SER A N 1
ATOM 801 C CA . SER A 1 104 ? 4.919 3.478 6.587 1.00 90.50 104 SER A CA 1
ATOM 802 C C . SER A 1 104 ? 6.290 3.225 5.969 1.00 90.50 104 SER A C 1
ATOM 804 O O . SER A 1 104 ? 6.495 3.554 4.805 1.00 90.50 104 SER A O 1
ATOM 806 N N . LEU A 1 105 ? 7.201 2.594 6.718 1.00 89.94 105 LEU A N 1
ATOM 807 C CA . LEU A 1 105 ? 8.528 2.235 6.217 1.00 89.94 105 LEU A CA 1
ATOM 808 C C . LEU A 1 105 ? 8.434 1.243 5.050 1.00 89.94 105 LEU A C 1
ATOM 810 O O . LEU A 1 105 ? 8.975 1.493 3.980 1.00 89.94 105 LEU A O 1
ATOM 814 N N . SER A 1 106 ? 7.671 0.161 5.227 1.00 88.75 106 SER A N 1
ATOM 815 C CA . SER A 1 106 ? 7.543 -0.890 4.208 1.00 88.75 106 SER A CA 1
ATOM 816 C C . SER A 1 106 ? 6.906 -0.381 2.909 1.00 88.75 106 SER A C 1
ATOM 818 O O . SER A 1 106 ? 7.295 -0.797 1.819 1.00 88.75 106 SER A O 1
ATOM 820 N N . LEU A 1 107 ? 5.914 0.511 3.010 1.00 88.69 107 LEU A N 1
ATOM 821 C CA . LEU A 1 107 ? 5.284 1.138 1.847 1.00 88.69 107 LEU A CA 1
ATOM 822 C C . LEU A 1 107 ? 6.234 2.111 1.155 1.00 88.69 107 LEU A C 1
ATOM 824 O O . LEU A 1 107 ? 6.286 2.126 -0.072 1.00 88.69 107 LEU A O 1
ATOM 828 N N . HIS A 1 108 ? 6.995 2.895 1.920 1.00 89.00 108 HIS A N 1
ATOM 829 C CA . HIS A 1 108 ? 7.990 3.799 1.356 1.00 89.00 108 HIS A CA 1
ATOM 830 C C . HIS A 1 108 ? 9.051 3.034 0.556 1.00 89.00 108 HIS A C 1
ATOM 832 O O . HIS A 1 108 ? 9.313 3.379 -0.595 1.00 89.00 108 HIS A O 1
ATOM 838 N N . ASP A 1 109 ? 9.584 1.946 1.116 1.00 87.94 109 ASP A N 1
ATOM 839 C CA . ASP A 1 109 ? 10.571 1.100 0.441 1.00 87.94 109 ASP A CA 1
ATOM 840 C C . ASP A 1 109 ? 10.008 0.481 -0.846 1.00 87.94 109 ASP A C 1
ATOM 842 O O . ASP A 1 109 ? 10.683 0.467 -1.877 1.00 87.94 109 ASP A O 1
ATOM 846 N N . ALA A 1 110 ? 8.752 0.020 -0.820 1.00 86.38 110 ALA A N 1
ATOM 847 C CA . ALA A 1 110 ? 8.081 -0.510 -2.005 1.00 86.38 110 ALA A CA 1
ATOM 848 C C . ALA A 1 110 ? 7.926 0.556 -3.105 1.00 86.38 110 ALA A C 1
ATOM 850 O O . ALA A 1 110 ? 8.245 0.294 -4.264 1.00 86.38 110 ALA A O 1
ATOM 851 N N . ILE A 1 111 ? 7.512 1.776 -2.742 1.00 85.38 111 ILE A N 1
ATOM 852 C CA . ILE A 1 111 ? 7.380 2.901 -3.681 1.00 85.38 111 ILE A CA 1
ATOM 853 C C . ILE A 1 111 ? 8.741 3.281 -4.277 1.00 85.38 111 ILE A C 1
ATOM 855 O O . ILE A 1 111 ? 8.847 3.512 -5.483 1.00 85.38 111 ILE A O 1
ATOM 859 N N . LEU A 1 112 ? 9.795 3.343 -3.457 1.00 86.19 112 LEU A N 1
ATOM 860 C CA . LEU A 1 112 ? 11.152 3.627 -3.928 1.00 86.19 112 LEU A CA 1
ATOM 861 C C . LEU A 1 112 ? 11.657 2.549 -4.886 1.00 86.19 112 LEU A C 1
ATOM 863 O O . LEU A 1 112 ? 12.252 2.876 -5.913 1.00 86.19 112 LEU A O 1
ATOM 867 N N . TYR A 1 113 ? 11.404 1.280 -4.572 1.00 88.19 113 TYR A N 1
ATOM 868 C CA . TYR A 1 113 ? 11.777 0.165 -5.433 1.00 88.19 113 TYR A CA 1
ATOM 869 C C . TYR A 1 113 ? 11.071 0.236 -6.793 1.00 88.19 113 TYR A C 1
ATOM 871 O O . TYR A 1 113 ? 11.722 0.101 -7.832 1.00 88.19 113 TYR A O 1
ATOM 879 N N . ASP A 1 114 ? 9.766 0.515 -6.806 1.00 85.12 114 ASP A N 1
ATOM 880 C CA . ASP A 1 114 ? 9.000 0.657 -8.046 1.00 85.12 114 ASP A CA 1
ATOM 881 C C . ASP A 1 114 ? 9.484 1.848 -8.885 1.00 85.12 114 ASP A C 1
ATOM 883 O O . ASP A 1 114 ? 9.665 1.716 -10.100 1.00 85.12 114 ASP A O 1
ATOM 887 N N . ARG A 1 115 ? 9.782 2.988 -8.244 1.00 86.31 115 ARG A N 1
ATOM 888 C CA . ARG A 1 115 ? 10.388 4.155 -8.910 1.00 86.31 115 ARG A CA 1
ATOM 889 C C . ARG A 1 115 ? 11.750 3.810 -9.515 1.00 86.31 115 ARG A C 1
ATOM 891 O O . ARG A 1 115 ? 11.989 4.110 -10.682 1.00 86.31 115 ARG A O 1
ATOM 898 N N . LEU A 1 116 ? 12.616 3.127 -8.764 1.00 89.19 116 LEU A N 1
ATOM 899 C CA . LEU A 1 116 ? 13.934 2.702 -9.243 1.00 89.19 116 LEU A CA 1
ATOM 900 C C . LEU A 1 116 ? 13.820 1.770 -10.456 1.00 89.19 116 LEU A C 1
ATOM 902 O O . LEU A 1 116 ? 14.543 1.938 -11.440 1.00 89.19 116 LEU A O 1
ATOM 906 N N . LYS A 1 117 ? 12.893 0.809 -10.409 1.00 89.19 117 LYS A N 1
ATOM 907 C CA . LYS A 1 117 ? 12.618 -0.107 -11.520 1.00 89.19 117 LYS A CA 1
ATOM 908 C C . LYS A 1 117 ? 12.148 0.644 -12.766 1.00 89.19 117 LYS A C 1
ATOM 910 O O . LYS A 1 117 ? 12.620 0.340 -13.861 1.00 89.19 117 LYS A O 1
ATOM 915 N N . ALA A 1 118 ? 11.247 1.614 -12.610 1.00 88.00 118 ALA A N 1
ATOM 916 C CA . ALA A 1 118 ? 10.768 2.435 -13.719 1.00 88.00 118 ALA A CA 1
ATOM 917 C C . ALA A 1 118 ? 11.915 3.231 -14.365 1.00 88.00 118 ALA A C 1
ATOM 919 O O . ALA A 1 118 ? 12.111 3.137 -15.576 1.00 88.00 118 ALA A O 1
ATOM 920 N N . SER A 1 119 ? 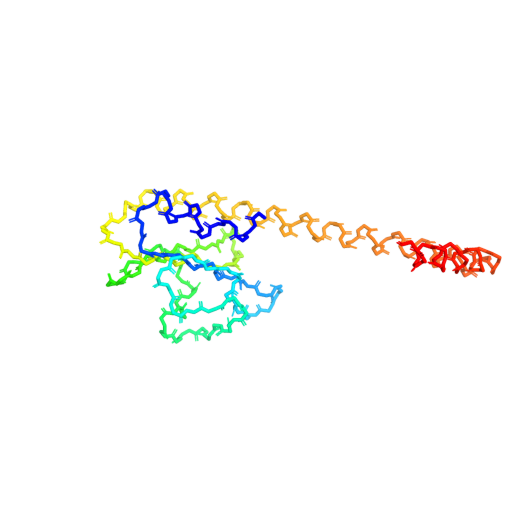12.730 3.921 -13.560 1.00 89.44 119 SER A N 1
ATOM 921 C CA . SER A 1 119 ? 13.891 4.673 -14.055 1.00 89.44 119 SER A CA 1
ATOM 922 C C . SER A 1 119 ? 14.929 3.780 -14.739 1.00 89.44 119 SER A C 1
ATOM 924 O O . SER A 1 119 ? 15.506 4.164 -15.754 1.00 89.44 119 SER A O 1
ATOM 926 N N . TYR A 1 120 ? 15.158 2.571 -14.221 1.00 91.31 120 TYR A N 1
ATOM 927 C CA . TYR A 1 120 ? 16.052 1.606 -14.860 1.00 91.31 120 TYR A CA 1
ATOM 928 C C . TYR A 1 120 ? 15.551 1.195 -16.252 1.00 91.31 120 TYR A C 1
ATOM 930 O O . TYR A 1 120 ? 16.320 1.213 -17.213 1.00 91.31 120 TYR A O 1
ATOM 938 N N . LEU A 1 121 ? 14.261 0.866 -16.382 1.00 90.75 121 LEU A N 1
ATOM 939 C CA . LEU A 1 121 ? 13.663 0.510 -17.672 1.00 90.75 121 LEU A CA 1
ATOM 940 C C . LEU A 1 121 ? 13.716 1.672 -18.670 1.00 90.75 121 LEU A C 1
ATOM 942 O O . LEU A 1 121 ? 14.003 1.451 -19.845 1.00 90.75 121 LEU A O 1
ATOM 946 N N . GLU A 1 122 ? 13.491 2.901 -18.207 1.00 90.56 122 GLU A N 1
ATOM 947 C CA . GLU A 1 122 ? 13.593 4.107 -19.032 1.00 90.56 122 GLU A CA 1
ATOM 948 C C . GLU A 1 122 ? 15.026 4.338 -19.538 1.00 90.56 122 GLU A C 1
ATOM 950 O O . GLU A 1 122 ? 15.232 4.640 -20.717 1.00 90.56 122 GLU A O 1
ATOM 955 N N . ALA A 1 123 ? 16.033 4.120 -18.686 1.00 90.50 123 ALA A N 1
ATOM 956 C CA . ALA A 1 123 ? 17.438 4.201 -19.078 1.00 90.50 123 ALA A CA 1
ATOM 957 C C . ALA A 1 123 ? 17.809 3.132 -20.120 1.00 90.50 123 ALA A C 1
ATOM 959 O O . ALA A 1 123 ? 18.454 3.446 -21.122 1.00 90.50 123 ALA A O 1
ATOM 960 N N . VAL A 1 124 ? 17.365 1.885 -19.926 1.00 89.75 124 VAL A N 1
ATOM 961 C CA . VAL A 1 124 ? 17.575 0.799 -20.898 1.00 89.75 124 VAL A CA 1
ATOM 962 C C . VAL A 1 124 ? 16.904 1.127 -22.233 1.00 89.75 124 VAL A C 1
ATOM 964 O O . VAL A 1 124 ? 17.544 1.016 -23.277 1.00 89.75 124 VAL A O 1
ATOM 967 N N . LEU A 1 125 ? 15.649 1.588 -22.216 1.00 87.25 125 LEU A N 1
ATOM 968 C CA . LEU A 1 125 ? 14.931 1.986 -23.428 1.00 87.25 125 LEU A CA 1
ATOM 969 C C . LEU A 1 125 ? 15.643 3.132 -24.155 1.00 87.25 125 LEU A C 1
ATOM 971 O O . LEU A 1 125 ? 15.762 3.106 -25.380 1.00 87.25 125 LEU A O 1
ATOM 975 N N . SER A 1 126 ? 16.151 4.112 -23.409 1.00 90.12 126 SER A N 1
ATOM 976 C CA . SER A 1 126 ? 16.905 5.236 -23.968 1.00 90.12 126 SER A CA 1
ATOM 977 C C . SER A 1 126 ? 18.185 4.762 -24.659 1.00 90.12 126 SER A C 1
ATOM 979 O O . SER A 1 126 ? 18.465 5.182 -25.779 1.00 90.12 126 SER A O 1
ATOM 981 N N . LEU A 1 127 ? 18.929 3.837 -24.043 1.00 87.50 127 LEU A N 1
ATOM 982 C CA . LEU A 1 127 ? 20.131 3.243 -24.641 1.00 87.50 127 LEU A CA 1
ATOM 983 C C . LEU A 1 127 ? 19.816 2.470 -25.925 1.00 87.50 127 LEU A C 1
ATOM 985 O O . LEU A 1 127 ? 20.504 2.656 -26.928 1.00 87.50 127 LEU A O 1
ATOM 989 N N . VAL A 1 128 ? 18.764 1.646 -25.912 1.00 85.88 128 VAL A N 1
ATOM 990 C CA . VAL A 1 128 ? 18.305 0.920 -27.107 1.00 85.88 128 VAL A CA 1
ATOM 991 C C . VAL A 1 128 ? 17.926 1.908 -28.208 1.00 85.88 128 VAL A C 1
ATOM 993 O O . VAL A 1 128 ? 18.394 1.775 -29.331 1.00 85.88 128 VAL A O 1
ATOM 996 N N . THR A 1 129 ? 17.169 2.954 -27.879 1.00 84.31 129 THR A N 1
ATOM 997 C CA . THR A 1 129 ? 16.740 3.972 -28.851 1.00 84.31 129 THR A CA 1
ATOM 998 C C . THR A 1 129 ? 17.931 4.697 -29.485 1.00 84.31 129 THR A C 1
ATOM 1000 O O . THR A 1 129 ? 17.938 4.946 -30.691 1.00 84.31 129 THR A O 1
ATOM 1003 N N . VAL A 1 130 ? 18.963 5.017 -28.697 1.00 90.56 130 VAL A N 1
ATOM 1004 C CA . VAL A 1 130 ? 20.206 5.613 -29.212 1.00 90.56 130 VAL A CA 1
ATOM 1005 C C . VAL A 1 130 ? 20.926 4.645 -30.151 1.00 90.56 130 VAL A C 1
ATOM 1007 O O . VAL A 1 130 ? 21.337 5.059 -31.233 1.00 90.56 130 VAL A O 1
ATOM 1010 N N . ALA A 1 131 ? 21.037 3.366 -29.782 1.00 83.56 131 ALA A N 1
ATOM 1011 C CA . ALA A 1 131 ? 21.661 2.347 -30.625 1.00 83.56 131 ALA A CA 1
ATOM 1012 C C . ALA A 1 131 ? 20.902 2.146 -31.950 1.00 83.56 131 ALA A C 1
ATOM 1014 O O . ALA A 1 131 ? 21.519 2.129 -33.007 1.00 83.56 131 ALA A O 1
ATOM 1015 N N . GLU A 1 132 ? 19.571 2.088 -31.910 1.00 83.62 132 GLU A N 1
ATOM 1016 C CA . GLU A 1 132 ? 18.707 1.971 -33.095 1.00 83.62 132 GLU A CA 1
ATOM 1017 C C . GLU A 1 132 ? 18.743 3.207 -34.000 1.00 83.62 132 GLU A C 1
ATOM 1019 O O . GLU A 1 132 ? 18.554 3.107 -35.212 1.00 83.62 132 GLU A O 1
ATOM 1024 N N . THR A 1 133 ? 18.957 4.389 -33.419 1.00 82.69 133 THR A N 1
ATOM 1025 C CA . THR A 1 133 ? 19.122 5.633 -34.186 1.00 82.69 133 THR A CA 1
ATOM 1026 C C . THR A 1 133 ? 20.490 5.680 -34.863 1.00 82.69 133 THR A C 1
ATOM 1028 O O . THR A 1 133 ? 20.608 6.205 -35.969 1.00 82.69 133 THR A O 1
ATOM 1031 N N . ALA A 1 134 ? 21.519 5.141 -34.206 1.00 84.25 134 ALA A N 1
ATOM 1032 C CA . ALA A 1 134 ? 22.870 5.059 -34.748 1.00 84.25 134 ALA A CA 1
ATOM 1033 C C . ALA A 1 134 ? 23.016 3.960 -35.816 1.00 84.25 134 ALA A C 1
ATOM 1035 O O . ALA A 1 134 ? 23.789 4.143 -36.756 1.00 84.25 134 ALA A O 1
ATOM 1036 N N . ASP A 1 135 ? 22.274 2.855 -35.691 1.00 85.94 135 ASP A N 1
ATOM 1037 C CA . ASP A 1 135 ? 22.308 1.714 -36.607 1.00 85.94 135 ASP A CA 1
ATOM 1038 C C . ASP A 1 135 ? 20.890 1.153 -36.885 1.00 85.94 135 ASP A C 1
ATOM 1040 O O . ASP A 1 135 ? 20.281 0.509 -36.020 1.00 85.94 135 ASP A O 1
ATOM 1044 N N . PRO A 1 136 ? 20.356 1.347 -38.108 1.00 79.75 136 PRO A N 1
ATOM 1045 C CA . PRO A 1 136 ? 19.050 0.829 -38.508 1.00 79.75 136 PRO A CA 1
ATOM 1046 C C . PRO A 1 136 ? 18.919 -0.703 -38.467 1.00 79.75 136 PRO A C 1
ATOM 1048 O O . PRO A 1 136 ? 17.802 -1.196 -38.292 1.00 79.75 136 PRO A O 1
ATOM 1051 N N . GLU A 1 137 ? 20.008 -1.474 -38.598 1.00 80.88 137 GLU A N 1
ATOM 1052 C CA . GLU A 1 137 ? 19.941 -2.944 -38.525 1.00 80.88 137 GLU A CA 1
ATOM 1053 C C . GLU A 1 137 ? 19.598 -3.427 -37.107 1.00 80.88 137 GLU A C 1
ATOM 1055 O O . GLU A 1 137 ? 18.889 -4.428 -36.933 1.00 80.88 137 GLU A O 1
ATOM 1060 N N . ILE A 1 138 ? 20.024 -2.677 -36.082 1.00 76.81 138 ILE A N 1
ATOM 1061 C CA . ILE A 1 138 ? 19.676 -2.935 -34.676 1.00 76.81 138 ILE A CA 1
ATOM 1062 C C . ILE A 1 138 ? 18.174 -2.738 -34.461 1.00 76.81 138 ILE A C 1
ATOM 1064 O O . ILE A 1 138 ? 17.545 -3.544 -33.778 1.00 76.81 138 ILE A O 1
ATOM 1068 N N . LYS A 1 139 ? 17.569 -1.736 -35.106 1.00 78.25 139 LYS A N 1
ATOM 1069 C CA . LYS A 1 139 ? 16.123 -1.480 -35.023 1.00 78.25 139 LYS A CA 1
ATOM 1070 C C . LYS A 1 139 ? 15.296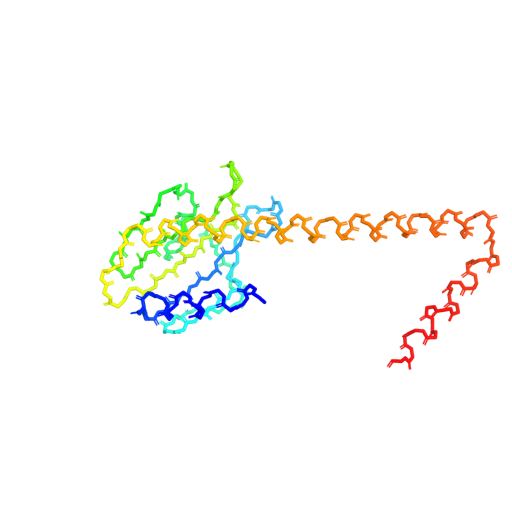 -2.642 -35.563 1.00 78.25 139 LYS A C 1
ATOM 1072 O O . LYS A 1 139 ? 14.340 -3.082 -34.919 1.00 78.25 139 LYS A O 1
ATOM 1077 N N . GLU A 1 140 ? 15.676 -3.172 -36.724 1.00 78.00 140 GLU A N 1
ATOM 1078 C CA . GLU A 1 140 ? 15.005 -4.345 -37.284 1.00 78.00 140 GLU A CA 1
ATOM 1079 C C . GLU A 1 140 ? 15.208 -5.584 -36.402 1.00 78.00 140 GLU A C 1
ATOM 1081 O O . GLU A 1 140 ? 14.287 -6.387 -36.232 1.00 78.00 140 GLU A O 1
ATOM 1086 N N . HIS A 1 141 ? 16.395 -5.744 -35.807 1.00 76.94 141 HIS A N 1
ATOM 1087 C CA . HIS A 1 141 ? 16.660 -6.827 -34.862 1.00 76.94 141 HIS A CA 1
ATOM 1088 C C . HIS A 1 141 ? 15.782 -6.726 -33.604 1.00 76.94 141 HIS A C 1
ATOM 1090 O O . HIS A 1 141 ? 15.127 -7.709 -33.248 1.00 76.94 141 HIS A O 1
ATOM 1096 N N . SER A 1 142 ? 15.694 -5.552 -32.976 1.00 77.69 142 SER A N 1
ATOM 1097 C CA . SER A 1 142 ? 14.834 -5.302 -31.812 1.00 77.69 142 SER A CA 1
ATOM 1098 C C . SER A 1 142 ? 13.360 -5.585 -32.102 1.00 77.69 142 SER A C 1
ATOM 1100 O O . SER A 1 142 ? 12.681 -6.217 -31.289 1.00 77.69 142 SER A O 1
ATOM 1102 N N . GLN A 1 143 ? 12.858 -5.171 -33.272 1.00 79.19 143 GLN A N 1
ATOM 1103 C CA . GLN A 1 143 ? 11.483 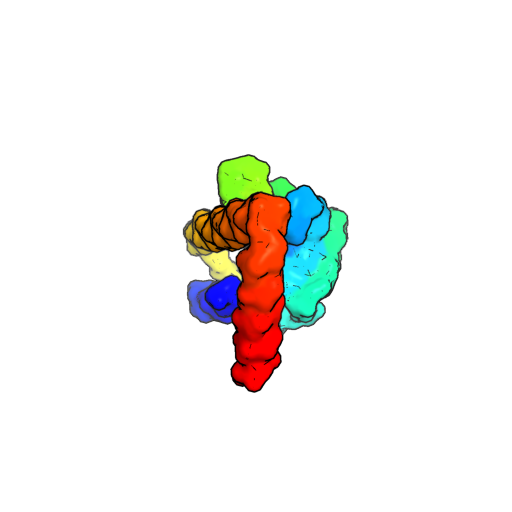-5.464 -33.694 1.00 79.19 143 GLN A CA 1
ATOM 1104 C C . GLN A 1 143 ? 11.239 -6.970 -33.823 1.00 79.19 143 GLN A C 1
ATOM 1106 O O . GLN A 1 143 ? 10.257 -7.472 -33.277 1.00 79.19 143 GLN A O 1
ATOM 1111 N N . ARG A 1 144 ? 12.167 -7.715 -34.439 1.00 82.19 144 ARG A N 1
ATOM 1112 C CA . ARG A 1 144 ? 12.059 -9.181 -34.534 1.00 82.19 144 ARG A CA 1
ATOM 1113 C C . ARG A 1 144 ? 12.028 -9.850 -33.158 1.00 82.19 144 ARG A C 1
ATOM 1115 O O . ARG A 1 144 ? 11.205 -10.736 -32.939 1.00 82.19 144 ARG A O 1
ATOM 1122 N N . VAL A 1 145 ? 12.890 -9.434 -32.227 1.00 82.25 145 VAL A N 1
ATOM 1123 C CA . VAL A 1 145 ? 12.928 -9.988 -30.858 1.00 82.25 145 VAL A CA 1
ATOM 1124 C C . VAL A 1 145 ? 11.631 -9.695 -30.100 1.00 82.25 145 VAL A C 1
ATOM 1126 O O . VAL A 1 145 ? 11.092 -10.583 -29.432 1.00 82.25 145 VAL A O 1
ATOM 1129 N N . ARG A 1 146 ? 11.093 -8.477 -30.229 1.00 81.38 146 ARG A N 1
ATOM 1130 C CA . ARG A 1 146 ? 9.800 -8.094 -29.646 1.00 81.38 146 ARG A CA 1
ATOM 1131 C C . ARG A 1 146 ? 8.659 -8.962 -30.181 1.00 81.38 146 ARG A C 1
ATOM 1133 O O . ARG A 1 146 ? 7.885 -9.490 -29.386 1.00 81.38 146 ARG A O 1
ATOM 1140 N N . ASP A 1 147 ? 8.578 -9.140 -31.496 1.00 83.69 147 ASP A N 1
ATOM 1141 C CA . ASP A 1 147 ? 7.525 -9.935 -32.140 1.00 83.69 147 ASP A CA 1
ATOM 1142 C C . ASP A 1 147 ? 7.593 -11.421 -31.759 1.00 83.69 147 ASP A C 1
ATOM 1144 O O . ASP A 1 147 ? 6.560 -12.080 -31.631 1.00 83.69 147 ASP A O 1
ATOM 1148 N N . LEU A 1 148 ? 8.802 -11.954 -31.559 1.00 82.31 148 LEU A N 1
ATOM 1149 C CA . LEU A 1 148 ? 9.020 -13.307 -31.042 1.00 82.31 148 LEU A CA 1
ATOM 1150 C C . LEU A 1 148 ? 8.595 -13.436 -29.578 1.00 82.31 148 LEU A C 1
ATOM 1152 O O . LEU A 1 148 ? 7.975 -14.432 -29.223 1.00 82.31 148 LEU A O 1
ATOM 1156 N N . SER A 1 149 ? 8.882 -12.429 -28.752 1.00 76.75 149 SER A N 1
ATOM 1157 C CA . SER A 1 149 ? 8.572 -12.450 -27.316 1.00 76.75 149 SER A CA 1
ATOM 1158 C C . SER A 1 149 ? 7.075 -12.307 -27.024 1.00 76.75 149 SER A C 1
ATOM 1160 O O . SER A 1 149 ? 6.608 -12.822 -26.019 1.00 76.75 149 SER A O 1
ATOM 1162 N N . LEU A 1 150 ? 6.315 -11.639 -27.899 1.00 76.31 150 LEU A N 1
ATOM 1163 C CA . LEU A 1 150 ? 4.853 -11.489 -27.789 1.00 76.31 150 LEU A CA 1
ATOM 1164 C C . LEU A 1 150 ? 4.062 -12.713 -28.288 1.00 76.31 150 LEU A C 1
ATOM 1166 O O . LEU A 1 150 ? 2.842 -12.747 -28.147 1.00 76.31 150 LEU A O 1
ATOM 1170 N N . LYS A 1 151 ? 4.730 -13.689 -28.916 1.00 70.19 151 LYS A N 1
ATOM 1171 C CA . LYS A 1 151 ? 4.121 -14.937 -29.412 1.00 70.19 151 LYS A CA 1
ATOM 1172 C C . LYS A 1 151 ? 4.183 -16.098 -28.409 1.00 70.19 151 LYS A C 1
ATOM 1174 O O . LYS A 1 151 ? 3.700 -17.180 -28.740 1.00 70.19 151 LYS A O 1
ATOM 1179 N N . ILE A 1 152 ? 4.786 -15.884 -27.241 1.00 46.78 152 ILE A N 1
ATOM 1180 C CA . ILE A 1 152 ? 4.945 -16.852 -26.142 1.00 46.78 152 ILE A CA 1
ATOM 1181 C C . ILE A 1 152 ? 3.977 -16.477 -25.022 1.00 46.78 152 ILE A C 1
ATOM 1183 O O . ILE A 1 152 ? 3.397 -17.408 -24.424 1.00 46.78 152 ILE A O 1
#

InterPro domains:
  IPR029016 GAF-like domain superfamily [G3DSA:3.30.450.40] (1-119)

Organism: NCBI:txid412755

Radius of gyration: 21.04 Å; chains: 1; bounding box: 42×33×61 Å

Foldseek 3Di:
DVQCLFVVVCVVQVFQKKWWWFDDPPDPWIFTCYMDHPDPDDGGHTDDQPDPPANVQPDPAFDDDDQWTWQFQEDDPGGTTIMITGGPDDGDRVVSPVSNVVVNVVVVVVVVVVVVVVVVVVVVVVVLVVVCVVPVVSVVVVVVVVVVVVVD

pLDDT: mean 81.37, std 11.35, range [46.78, 92.31]

Sequence (152 aa):
MIEEIPKKTVELTDSRGAILILKEGDSEKYTIHSTAGDVAVFPGDPITINKKPFGLIHNKETLSKEDYVYCPLSFGNEPLGVLAILKKEEISRELTQTLSANLSLSLHDAILYDRLKASYLEAVLSLVTVAETADPEIKEHSQRVRDLSLKI

Secondary structure (DSSP, 8-state):
-GGGHHHHHHHHHT-SEEEEEEE-TTSS-EEEEEEEES-S--TTPEEPTTSTTT--TT-SS-EEETTEEEEEEEETTEEEEEEEEE-SSPPPHHHHHHHHHHHHHHHHHHHHHHHHHHHHHHHHHHHHHHHHHH-HHHHHHHHHHHHHHTT-